Protein AF-S4PK79-F1 (afdb_monomer_lite)

Organism: NCBI:txid116150

Foldseek 3Di:
DPDDDDDDDPKDKQFAQLDDEDDDPVCVPPCSRPPRDCVPVVPDPSFDDDPDQLDPDGGMHMRVNVVVCCCPPVVDDD

Structure (mmCIF, N/CA/C/O backbone):
data_AF-S4PK79-F1
#
_entry.id   AF-S4PK79-F1
#
loop_
_atom_site.group_PDB
_atom_site.id
_atom_site.type_symbol
_atom_site.label_atom_id
_atom_site.label_alt_id
_atom_site.label_comp_id
_atom_site.label_asym_id
_atom_site.label_entity_id
_atom_site.label_seq_id
_atom_site.pdbx_PDB_ins_code
_atom_site.Cartn_x
_atom_site.Cartn_y
_atom_site.Cartn_z
_atom_site.occupancy
_atom_site.B_iso_or_equiv
_atom_site.auth_seq_id
_atom_site.auth_comp_id
_atom_site.auth_asym_id
_atom_site.auth_atom_id
_atom_site.pdbx_PDB_model_num
ATOM 1 N N . MET A 1 1 ? -25.898 -16.309 19.129 1.00 54.28 1 MET A N 1
ATOM 2 C CA . MET A 1 1 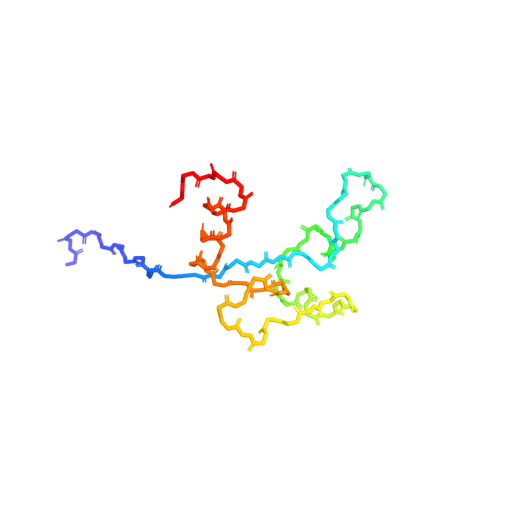? -25.061 -15.748 18.042 1.00 54.28 1 MET A CA 1
ATOM 3 C C . MET A 1 1 ? -25.830 -14.710 17.210 1.00 54.28 1 MET A C 1
ATOM 5 O O . MET A 1 1 ? -25.794 -14.745 15.994 1.00 54.28 1 MET A O 1
ATOM 9 N N . HIS A 1 2 ? -26.504 -13.745 17.841 1.00 65.69 2 HIS A N 1
ATOM 10 C CA . HIS A 1 2 ? -27.220 -12.676 17.130 1.00 65.69 2 HIS A CA 1
ATOM 11 C C . HIS A 1 2 ? -27.110 -11.428 18.010 1.00 65.69 2 HIS A C 1
ATOM 13 O O . HIS A 1 2 ? -27.522 -11.530 19.167 1.00 65.69 2 HIS A O 1
ATOM 19 N N . PRO A 1 3 ? -26.480 -10.315 17.588 1.00 86.81 3 PRO A N 1
ATOM 20 C CA . PRO A 1 3 ? -26.225 -9.841 16.216 1.00 86.81 3 PRO A CA 1
ATOM 21 C C . PRO A 1 3 ? -24.839 -10.194 15.630 1.00 86.81 3 PRO A C 1
ATOM 23 O O . PRO A 1 3 ? -23.948 -10.655 16.348 1.00 86.81 3 PRO A O 1
ATOM 26 N N . LEU A 1 4 ? -24.667 -9.939 14.322 1.00 91.50 4 LEU A N 1
ATOM 27 C CA . LEU A 1 4 ? -23.369 -9.923 13.633 1.00 91.50 4 LEU A CA 1
ATOM 28 C C . LEU A 1 4 ? -22.430 -8.932 14.334 1.00 91.50 4 LEU A C 1
ATOM 30 O O . LEU A 1 4 ? -22.802 -7.786 14.577 1.00 91.50 4 LEU A O 1
ATOM 34 N N . ARG A 1 5 ? -21.209 -9.372 14.642 1.00 94.06 5 ARG A N 1
ATOM 35 C CA . ARG A 1 5 ? -20.150 -8.516 15.182 1.00 94.06 5 ARG A CA 1
ATOM 36 C C . ARG A 1 5 ? -18.959 -8.564 14.243 1.00 94.06 5 ARG A C 1
ATOM 38 O O . ARG A 1 5 ? -18.453 -9.646 13.959 1.00 94.06 5 ARG A O 1
ATOM 45 N N . ILE A 1 6 ? -18.534 -7.396 13.780 1.00 94.12 6 ILE A N 1
ATOM 46 C CA . ILE A 1 6 ? -17.340 -7.225 12.955 1.00 94.12 6 ILE A CA 1
ATOM 47 C C . ILE A 1 6 ? -16.319 -6.493 13.813 1.00 94.12 6 ILE A C 1
ATOM 49 O O . ILE A 1 6 ? -16.616 -5.441 14.376 1.00 94.12 6 ILE A O 1
ATOM 53 N N . TYR A 1 7 ? -15.126 -7.065 13.916 1.00 94.25 7 TYR A N 1
ATOM 54 C CA . TYR A 1 7 ? -13.996 -6.438 14.579 1.00 94.25 7 TYR A CA 1
ATOM 55 C C . TYR A 1 7 ? -13.002 -6.024 13.507 1.00 94.25 7 TYR A C 1
ATOM 57 O O . TYR A 1 7 ? -12.590 -6.847 12.691 1.00 94.25 7 TYR A O 1
ATOM 65 N N . LEU A 1 8 ? -12.630 -4.751 13.517 1.00 94.38 8 LEU A N 1
ATOM 66 C CA . LEU A 1 8 ? -11.554 -4.232 12.694 1.00 94.38 8 LEU A CA 1
ATOM 67 C C . LEU A 1 8 ? -10.346 -4.017 13.596 1.00 94.38 8 LEU A C 1
ATOM 69 O O . LEU A 1 8 ? -10.450 -3.374 14.644 1.00 94.38 8 LEU A O 1
ATOM 73 N N . TYR A 1 9 ? -9.209 -4.584 13.210 1.00 94.62 9 TYR A N 1
ATOM 74 C CA . TYR A 1 9 ? -7.969 -4.277 13.899 1.00 94.62 9 TYR A CA 1
ATOM 75 C C . TYR A 1 9 ? -7.592 -2.814 13.640 1.00 94.62 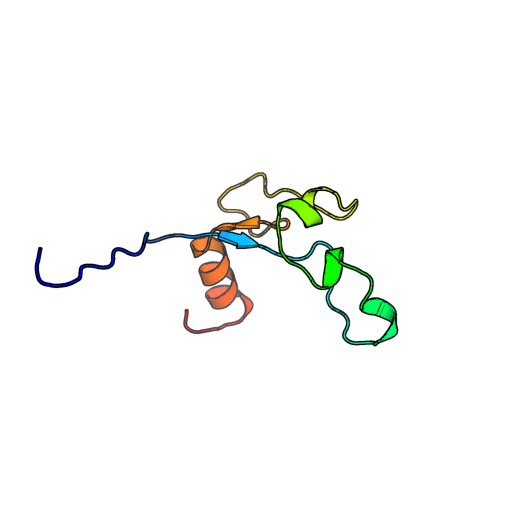9 TYR A C 1
ATOM 77 O O . TYR A 1 9 ? -7.825 -2.295 12.553 1.00 94.62 9 TYR A O 1
ATOM 85 N N . LYS A 1 10 ? -7.038 -2.140 14.654 1.00 90.12 10 LYS A N 1
ATOM 86 C CA . LYS A 1 10 ? -6.759 -0.693 14.601 1.00 90.12 10 LYS A CA 1
ATOM 87 C C . LYS A 1 10 ? -5.661 -0.307 13.609 1.00 90.12 10 LYS A C 1
ATOM 89 O O . LYS A 1 10 ? -5.494 0.874 13.335 1.00 90.12 10 LYS A O 1
ATOM 94 N N . ASP A 1 11 ? -4.896 -1.278 13.132 1.00 91.50 11 ASP A N 1
ATOM 95 C CA . ASP A 1 11 ? -3.804 -1.063 12.194 1.00 91.50 11 ASP A CA 1
ATOM 96 C C . ASP A 1 11 ? -3.904 -2.050 11.026 1.00 91.50 11 ASP A C 1
ATOM 98 O O . ASP A 1 11 ? -4.684 -3.006 11.039 1.00 91.50 11 ASP A O 1
ATOM 102 N N . GLY A 1 12 ? -3.1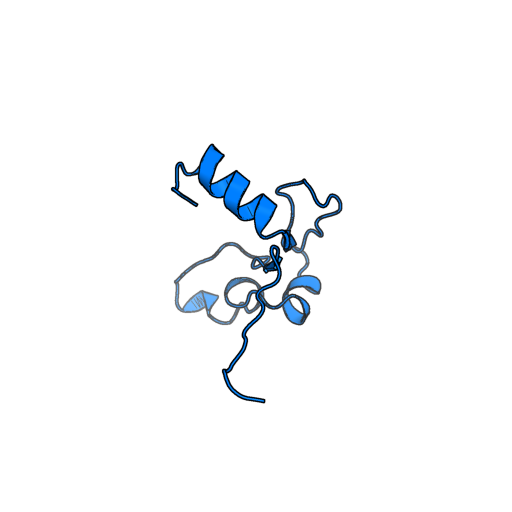14 -1.804 9.996 1.00 92.50 12 GLY A N 1
ATOM 103 C CA . GLY A 1 12 ? -3.069 -2.603 8.790 1.00 92.50 12 GLY A CA 1
ATOM 104 C C . GLY A 1 12 ? -1.739 -2.444 8.078 1.00 92.50 12 GLY A C 1
ATOM 105 O O . GLY A 1 12 ? -0.758 -1.960 8.635 1.00 92.50 12 GLY A O 1
ATOM 106 N N . LEU A 1 13 ? -1.709 -2.871 6.820 1.00 93.31 13 LEU A N 1
ATOM 107 C CA . LEU A 1 13 ? -0.530 -2.747 5.976 1.00 93.31 13 LEU A CA 1
ATOM 108 C C . LEU A 1 13 ? -0.900 -2.057 4.670 1.00 93.31 13 LEU A C 1
ATOM 110 O O . LEU A 1 13 ? -1.777 -2.527 3.942 1.00 93.31 13 LEU A O 1
ATOM 114 N N . ALA A 1 14 ? -0.166 -1.000 4.348 1.00 94.00 14 ALA A N 1
ATOM 115 C CA . ALA A 1 14 ? -0.112 -0.435 3.013 1.00 94.00 14 ALA A CA 1
ATOM 116 C C . ALA A 1 14 ? 1.031 -1.108 2.239 1.00 94.00 14 ALA A C 1
ATOM 118 O O . ALA A 1 14 ? 2.152 -1.232 2.736 1.00 94.00 14 ALA A O 1
ATOM 119 N N . ARG A 1 15 ? 0.742 -1.596 1.029 1.00 95.00 15 ARG A N 1
ATOM 120 C CA . ARG A 1 15 ? 1.722 -2.262 0.158 1.00 95.00 15 ARG A CA 1
ATOM 121 C C . ARG A 1 15 ? 1.849 -1.479 -1.134 1.00 95.00 15 ARG A C 1
ATOM 123 O O . ARG A 1 15 ? 0.836 -1.210 -1.778 1.00 95.00 15 ARG A O 1
ATOM 130 N N . PHE A 1 16 ? 3.080 -1.175 -1.515 1.00 95.31 16 PHE A N 1
ATOM 131 C CA . PHE A 1 16 ? 3.384 -0.369 -2.688 1.00 95.31 16 PHE A CA 1
ATOM 132 C C . PHE A 1 16 ? 4.033 -1.216 -3.782 1.00 95.31 16 PHE A C 1
ATOM 134 O O . PHE A 1 16 ? 4.698 -2.220 -3.514 1.00 95.31 16 PHE A O 1
ATOM 141 N N . ALA A 1 17 ? 3.801 -0.810 -5.027 1.00 96.38 17 ALA A N 1
ATOM 142 C CA . ALA A 1 17 ? 4.495 -1.338 -6.191 1.00 96.38 17 ALA A CA 1
ATOM 143 C C . ALA A 1 17 ? 5.965 -0.893 -6.160 1.00 96.38 17 ALA A C 1
ATOM 145 O O . ALA A 1 17 ? 6.259 0.218 -5.730 1.00 96.38 17 ALA A O 1
ATOM 146 N N . SER A 1 18 ? 6.876 -1.755 -6.608 1.00 95.06 18 SER A N 1
ATOM 147 C CA . SER A 1 18 ? 8.325 -1.478 -6.614 1.00 95.06 18 SER A CA 1
ATOM 148 C C . SER A 1 18 ? 8.803 -0.701 -7.839 1.00 95.06 18 SER A C 1
ATOM 150 O O . SER A 1 18 ? 9.966 -0.312 -7.927 1.00 95.06 18 SER A O 1
ATOM 152 N N . VAL A 1 19 ? 7.909 -0.477 -8.800 1.00 95.75 19 VAL A N 1
ATOM 153 C CA . VAL A 1 19 ? 8.137 0.367 -9.970 1.00 95.75 19 VAL A CA 1
ATOM 154 C C . VAL A 1 19 ? 7.107 1.490 -9.959 1.00 95.75 19 VAL A C 1
ATOM 156 O O . VAL A 1 19 ? 5.933 1.267 -9.655 1.00 95.75 19 VAL A O 1
ATOM 159 N N . LYS A 1 20 ? 7.554 2.709 -10.281 1.00 94.81 20 LYS A N 1
ATOM 160 C CA . LYS A 1 20 ? 6.688 3.888 -10.356 1.00 94.81 20 LYS A CA 1
ATOM 161 C C . LYS A 1 20 ? 5.588 3.666 -11.393 1.00 94.81 20 LYS A C 1
ATOM 163 O O . LYS A 1 20 ? 5.869 3.209 -12.495 1.00 94.81 20 LYS A O 1
ATOM 168 N N . TYR A 1 21 ? 4.360 4.015 -11.025 1.00 95.62 21 TYR A N 1
ATOM 169 C CA . TYR A 1 21 ? 3.195 3.857 -11.887 1.00 95.62 21 TYR A CA 1
ATOM 170 C C . TYR A 1 21 ? 3.300 4.673 -13.185 1.00 95.62 21 TYR A C 1
ATOM 172 O O . TYR A 1 21 ? 3.796 5.802 -13.173 1.00 95.62 21 TYR A O 1
ATOM 180 N N . ASN A 1 22 ? 2.799 4.076 -14.265 1.00 94.62 22 ASN A N 1
ATOM 181 C CA . ASN A 1 22 ? 2.805 4.553 -15.642 1.00 94.62 22 ASN A CA 1
ATOM 182 C C . ASN A 1 22 ? 1.560 3.972 -16.346 1.00 94.62 22 ASN A C 1
ATOM 184 O O . ASN A 1 22 ? 1.245 2.803 -16.107 1.00 94.62 22 ASN A O 1
ATOM 188 N N . ASP A 1 23 ? 0.826 4.743 -17.150 1.00 94.19 23 ASP A N 1
ATOM 189 C CA . ASP A 1 23 ? -0.468 4.321 -17.723 1.00 94.19 23 ASP A CA 1
ATOM 190 C C . ASP A 1 23 ? -0.414 3.958 -19.217 1.00 94.19 23 ASP A C 1
ATOM 192 O O . ASP A 1 23 ? -1.416 3.539 -19.803 1.00 94.19 23 ASP A O 1
ATOM 196 N N . GLU A 1 24 ? 0.762 4.035 -19.834 1.00 96.12 24 GLU A N 1
ATOM 197 C CA . GLU A 1 24 ? 0.981 3.649 -21.217 1.00 96.12 24 GLU A CA 1
ATOM 198 C C . GLU A 1 24 ? 0.713 2.154 -21.430 1.00 96.12 24 GLU A C 1
ATOM 200 O O . GLU A 1 24 ? 1.153 1.276 -20.686 1.00 96.12 24 GLU A O 1
ATOM 205 N N . LEU A 1 25 ? 0.061 1.832 -22.548 1.00 93.81 25 LEU A N 1
ATOM 206 C CA . LEU A 1 25 ? -0.250 0.446 -22.917 1.00 93.81 25 LEU A CA 1
ATOM 207 C C . LEU A 1 25 ? 0.999 -0.448 -23.019 1.00 93.81 25 LEU A C 1
ATOM 209 O O . LEU A 1 25 ? 0.911 -1.666 -22.871 1.00 93.81 25 LEU A O 1
ATOM 213 N N . THR A 1 26 ? 2.166 0.148 -23.262 1.00 94.56 26 THR A N 1
ATOM 214 C CA . THR A 1 26 ? 3.452 -0.550 -23.344 1.00 94.56 26 THR A CA 1
ATOM 215 C C . THR A 1 26 ? 3.950 -1.046 -21.985 1.00 94.56 26 THR A C 1
ATOM 217 O O . THR A 1 26 ? 4.685 -2.035 -21.956 1.00 94.56 26 THR A O 1
ATOM 220 N N . SER A 1 27 ? 3.543 -0.428 -20.868 1.00 93.44 27 SER A N 1
ATOM 221 C CA . SER A 1 27 ? 3.959 -0.837 -19.519 1.00 93.44 27 SER A CA 1
ATOM 222 C C . SER A 1 27 ? 3.056 -1.887 -18.874 1.00 93.44 27 SER A C 1
ATOM 224 O O . SER A 1 27 ? 3.458 -2.468 -17.871 1.00 93.44 27 SER A O 1
ATOM 226 N N . LEU A 1 28 ? 1.912 -2.236 -19.480 1.00 94.12 28 LEU A N 1
ATOM 227 C CA . LEU A 1 28 ? 0.927 -3.176 -18.911 1.00 94.12 28 LEU A CA 1
ATOM 228 C C . LEU A 1 28 ? 1.495 -4.551 -18.518 1.00 94.12 28 LEU A C 1
ATOM 230 O O . LEU A 1 28 ? 0.963 -5.215 -17.627 1.00 94.12 28 LEU A O 1
ATOM 234 N N . ASN A 1 29 ? 2.575 -4.990 -19.168 1.00 94.69 29 ASN A N 1
ATOM 235 C CA . ASN A 1 29 ? 3.229 -6.263 -18.861 1.00 94.69 29 ASN A CA 1
ATOM 236 C C . ASN A 1 29 ? 4.133 -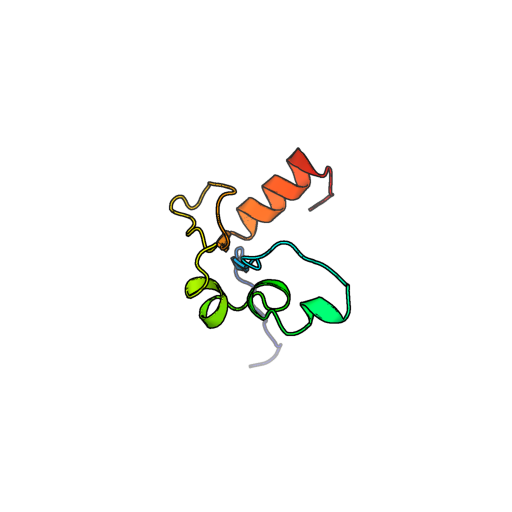6.202 -17.614 1.00 94.69 29 ASN A C 1
ATOM 238 O O . ASN A 1 29 ? 4.537 -7.252 -17.101 1.00 94.69 29 ASN A O 1
ATOM 242 N N . ASP A 1 30 ? 4.454 -5.008 -17.104 1.00 95.31 30 ASP A N 1
ATOM 243 C CA . ASP A 1 30 ? 5.258 -4.840 -15.897 1.00 95.31 30 ASP A CA 1
ATOM 244 C C . ASP A 1 30 ? 4.417 -5.062 -14.632 1.00 95.31 30 ASP A C 1
ATOM 246 O O . ASP A 1 30 ? 3.776 -4.177 -14.057 1.00 95.31 30 ASP A O 1
ATOM 250 N N . ARG A 1 31 ? 4.458 -6.302 -14.149 1.00 95.44 31 ARG A N 1
ATOM 251 C CA . ARG A 1 31 ? 3.752 -6.709 -12.931 1.00 95.44 31 ARG A CA 1
ATOM 252 C C . ARG A 1 31 ? 4.284 -6.040 -11.661 1.00 95.44 31 ARG A C 1
ATOM 254 O O . ARG A 1 31 ? 3.554 -6.014 -10.675 1.00 95.44 31 ARG A O 1
ATOM 261 N N . TYR A 1 32 ? 5.516 -5.528 -11.654 1.00 96.31 32 TYR A N 1
ATOM 262 C CA . TYR A 1 32 ? 6.083 -4.827 -10.496 1.00 96.31 32 TYR A CA 1
ATOM 263 C C . TYR A 1 32 ? 5.586 -3.384 -10.373 1.00 96.31 32 TYR A C 1
ATOM 265 O O . TYR A 1 32 ? 5.781 -2.765 -9.328 1.00 96.31 32 TYR A O 1
ATOM 273 N N . MET A 1 33 ? 4.938 -2.874 -11.421 1.00 96.38 33 MET A N 1
ATOM 274 C CA . MET A 1 33 ? 4.290 -1.568 -11.467 1.00 96.38 33 MET A CA 1
ATOM 275 C C . MET A 1 33 ? 2.797 -1.668 -11.144 1.00 96.38 33 MET A C 1
ATOM 277 O O . MET A 1 33 ? 2.270 -0.910 -10.334 1.00 96.38 33 MET A O 1
ATOM 281 N N . HIS A 1 34 ? 2.107 -2.619 -11.775 1.00 96.31 34 HIS A N 1
ATOM 282 C CA . HIS A 1 34 ? 0.644 -2.670 -11.741 1.00 96.31 34 HIS A CA 1
ATOM 283 C C . HIS A 1 34 ? 0.066 -3.501 -10.591 1.00 96.31 34 HIS A C 1
ATOM 285 O O . HIS A 1 34 ? -1.118 -3.384 -10.280 1.00 96.31 34 HIS A O 1
ATOM 291 N N . LEU A 1 35 ? 0.877 -4.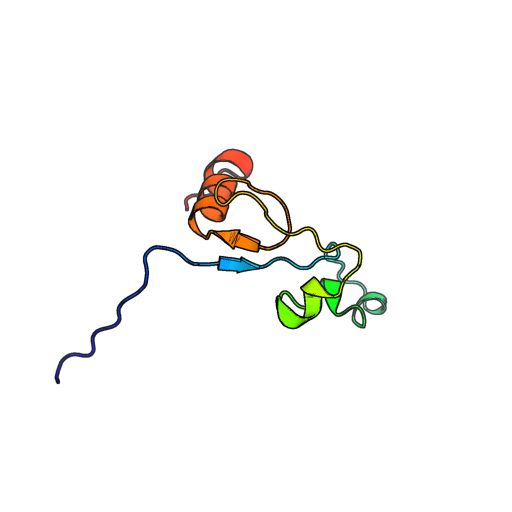342 -9.943 1.00 96.75 35 LEU A N 1
ATOM 292 C CA . LEU A 1 35 ? 0.447 -5.163 -8.813 1.00 96.75 35 LEU A CA 1
ATOM 293 C C . LEU A 1 35 ? 1.185 -4.726 -7.550 1.00 96.75 35 LEU A C 1
ATOM 295 O O . LEU A 1 35 ? 2.394 -4.527 -7.574 1.00 96.75 35 LEU A O 1
ATOM 299 N N . THR A 1 36 ? 0.482 -4.655 -6.419 1.00 96.81 36 THR A N 1
ATOM 300 C CA . THR A 1 36 ? 1.061 -4.308 -5.103 1.00 96.81 36 THR A CA 1
ATOM 301 C C . THR A 1 36 ? 1.251 -5.526 -4.194 1.00 96.81 36 THR A C 1
ATOM 303 O O . THR A 1 36 ? 1.618 -5.411 -3.023 1.00 96.81 36 THR A O 1
ATOM 306 N N . ASN A 1 37 ? 1.010 -6.739 -4.704 1.00 97.12 37 ASN A N 1
ATOM 307 C CA . ASN A 1 37 ? 1.191 -7.967 -3.937 1.00 97.12 37 ASN A CA 1
ATOM 308 C C . ASN A 1 37 ? 2.648 -8.094 -3.471 1.00 97.12 37 ASN A C 1
ATOM 310 O O . ASN A 1 37 ? 3.574 -8.080 -4.284 1.00 97.12 37 ASN A O 1
ATOM 314 N N . TYR A 1 38 ? 2.846 -8.304 -2.169 1.00 93.25 38 TYR A N 1
ATOM 315 C CA . TYR A 1 38 ? 4.177 -8.526 -1.597 1.00 93.25 38 TYR A CA 1
ATOM 316 C C . TYR A 1 38 ? 4.880 -9.745 -2.213 1.00 93.25 38 TYR A C 1
ATOM 318 O O . TYR A 1 38 ? 6.069 -9.689 -2.507 1.00 93.25 38 TYR A O 1
ATOM 326 N N . SER A 1 39 ? 4.140 -10.834 -2.459 1.00 94.50 39 SER A N 1
ATOM 327 C CA . SER A 1 39 ? 4.677 -12.063 -3.063 1.00 94.50 39 SER A CA 1
ATOM 328 C C . SER A 1 39 ? 5.307 -11.841 -4.440 1.00 94.50 39 SER A C 1
ATOM 330 O O . SER A 1 39 ? 6.201 -12.596 -4.814 1.00 94.50 39 SER A O 1
ATOM 332 N N . ILE A 1 40 ? 4.857 -10.811 -5.160 1.00 94.94 40 ILE A N 1
ATOM 333 C CA . ILE A 1 40 ? 5.377 -10.407 -6.464 1.00 94.94 40 ILE A CA 1
ATOM 334 C C . ILE A 1 40 ? 6.499 -9.391 -6.256 1.00 94.94 40 ILE A C 1
ATOM 336 O O . ILE A 1 40 ? 7.637 -9.657 -6.625 1.00 94.94 40 ILE A O 1
ATOM 340 N N . ASN A 1 41 ? 6.215 -8.266 -5.596 1.00 95.25 41 ASN A N 1
ATOM 341 C CA . ASN A 1 41 ? 7.161 -7.153 -5.508 1.00 95.25 41 ASN A CA 1
ATOM 342 C C . ASN A 1 41 ? 8.445 -7.484 -4.759 1.00 95.25 41 ASN A C 1
ATOM 344 O O . ASN A 1 41 ? 9.482 -6.973 -5.151 1.00 95.25 41 ASN A O 1
ATOM 348 N N . ARG A 1 42 ? 8.435 -8.393 -3.776 1.00 92.50 42 ARG A N 1
ATOM 349 C CA . ARG A 1 42 ? 9.668 -8.810 -3.082 1.00 92.50 42 ARG A CA 1
ATOM 350 C C . ARG A 1 42 ? 10.743 -9.399 -4.010 1.00 92.50 42 ARG A C 1
ATOM 352 O O . ARG A 1 42 ? 11.882 -9.535 -3.590 1.00 92.50 42 ARG A O 1
ATOM 359 N N . LEU A 1 43 ? 10.363 -9.829 -5.219 1.00 93.44 43 LEU A N 1
ATOM 360 C CA . LEU A 1 43 ? 11.266 -10.394 -6.228 1.00 93.44 43 LEU A CA 1
ATOM 361 C C . LEU A 1 43 ? 11.837 -9.327 -7.178 1.00 93.44 43 LEU A C 1
ATOM 363 O O . LEU A 1 43 ? 12.715 -9.630 -7.984 1.00 93.44 43 LEU A O 1
ATOM 367 N N . SER A 1 44 ? 11.335 -8.093 -7.111 1.00 93.44 44 SER A N 1
ATOM 368 C CA . SER A 1 44 ? 11.837 -6.973 -7.900 1.00 93.44 44 SER A CA 1
ATOM 369 C C . SER A 1 44 ? 13.193 -6.512 -7.381 1.00 93.44 44 SER A C 1
ATOM 371 O O . SER A 1 44 ? 13.414 -6.428 -6.174 1.00 93.44 44 SER A O 1
ATOM 373 N N . LYS A 1 45 ? 14.083 -6.120 -8.295 1.00 91.56 45 LYS A N 1
ATOM 374 C CA . LYS A 1 45 ? 15.371 -5.501 -7.938 1.00 91.56 45 LYS A CA 1
ATOM 375 C C . LYS A 1 45 ? 15.203 -4.131 -7.276 1.00 91.56 45 LYS A C 1
ATOM 377 O O . LYS A 1 45 ? 16.099 -3.693 -6.569 1.00 91.56 45 LYS A O 1
ATOM 382 N N . ASN A 1 46 ? 14.063 -3.483 -7.503 1.00 91.69 46 ASN A N 1
ATOM 383 C CA . ASN A 1 46 ? 13.746 -2.165 -6.960 1.00 91.69 46 ASN A CA 1
ATOM 384 C C . ASN A 1 46 ? 13.006 -2.256 -5.617 1.00 91.69 46 ASN A C 1
ATOM 386 O O . ASN A 1 46 ? 12.598 -1.239 -5.063 1.00 91.69 46 ASN A O 1
ATOM 390 N N . TYR A 1 47 ? 12.777 -3.464 -5.094 1.00 91.44 47 TYR A N 1
ATOM 391 C CA . TYR A 1 47 ? 12.096 -3.625 -3.821 1.00 91.44 47 TYR A CA 1
ATOM 392 C C . TYR A 1 47 ? 13.014 -3.276 -2.655 1.00 91.44 47 TYR A C 1
ATOM 394 O O . TYR A 1 47 ? 13.966 -3.989 -2.347 1.00 91.44 47 TYR A O 1
ATOM 402 N N . THR A 1 48 ? 12.651 -2.215 -1.952 1.00 90.12 48 THR A N 1
ATOM 403 C CA . THR A 1 48 ? 13.234 -1.849 -0.662 1.00 90.12 48 THR A CA 1
ATOM 404 C C . THR A 1 48 ? 12.323 -2.334 0.473 1.00 90.12 48 THR A C 1
ATOM 406 O O . THR A 1 48 ? 11.142 -1.947 0.496 1.00 90.12 48 THR A O 1
ATOM 409 N N . PRO A 1 49 ? 12.808 -3.200 1.386 1.00 82.19 49 PRO A N 1
ATOM 410 C CA . PRO A 1 49 ? 12.095 -3.524 2.615 1.00 82.19 49 PRO A CA 1
ATOM 411 C C . PRO A 1 49 ? 12.029 -2.295 3.524 1.00 82.19 49 PRO A C 1
ATOM 413 O O . PRO A 1 49 ? 12.908 -1.441 3.487 1.00 82.19 49 PRO A O 1
ATOM 416 N N . ASN A 1 50 ? 10.976 -2.215 4.332 1.00 79.88 50 ASN A N 1
ATOM 417 C CA . ASN A 1 50 ? 10.944 -1.260 5.428 1.00 79.88 50 ASN A CA 1
ATOM 418 C C . ASN A 1 50 ? 11.560 -1.930 6.662 1.00 79.88 50 ASN A C 1
ATOM 420 O O . ASN A 1 50 ? 11.010 -2.930 7.136 1.00 79.88 50 ASN A O 1
ATOM 424 N N . GLU A 1 51 ? 12.700 -1.420 7.122 1.00 74.94 51 GLU A N 1
ATOM 425 C CA . GLU A 1 51 ? 13.443 -1.953 8.273 1.00 74.94 51 GLU A CA 1
ATOM 426 C C . GLU A 1 51 ? 12.981 -1.328 9.605 1.00 74.94 51 GLU A C 1
ATOM 428 O O . GLU A 1 51 ? 13.213 -1.903 10.666 1.00 74.94 51 GLU A O 1
ATOM 433 N N . ASP A 1 52 ? 12.267 -0.195 9.562 1.00 76.25 52 ASP A N 1
ATOM 434 C CA . ASP A 1 52 ? 11.729 0.497 10.736 1.00 76.25 52 ASP A CA 1
ATOM 435 C C . ASP A 1 52 ? 10.208 0.667 10.610 1.00 76.25 52 ASP A C 1
ATOM 437 O O . ASP A 1 52 ? 9.682 1.242 9.661 1.00 76.25 52 ASP A O 1
ATOM 441 N N . PHE A 1 53 ? 9.475 0.175 11.608 1.00 67.00 53 PHE A N 1
ATOM 442 C CA . PHE A 1 53 ? 8.014 0.247 11.668 1.00 67.00 53 PHE A CA 1
ATOM 443 C C . PHE A 1 53 ? 7.469 1.684 11.580 1.00 67.00 53 PHE A C 1
ATOM 445 O O . PHE A 1 53 ? 6.361 1.899 11.086 1.00 67.00 53 PHE A O 1
ATOM 452 N N . SER A 1 54 ? 8.244 2.657 12.061 1.00 71.06 54 SER A N 1
ATOM 453 C CA . SER A 1 54 ? 7.896 4.077 12.080 1.00 71.06 54 SER A CA 1
ATOM 454 C C . SER A 1 54 ? 8.365 4.841 10.839 1.00 71.06 54 SER A C 1
ATOM 456 O O . SER A 1 54 ? 7.898 5.954 10.595 1.00 71.06 54 SER A O 1
ATOM 458 N N . ALA A 1 55 ? 9.232 4.241 10.020 1.00 73.81 55 ALA A N 1
ATOM 459 C CA . ALA A 1 55 ? 9.749 4.885 8.825 1.00 73.81 55 ALA A CA 1
ATOM 460 C C . ALA A 1 55 ? 8.736 4.839 7.674 1.00 73.81 55 ALA A C 1
ATOM 462 O O . ALA A 1 55 ? 8.084 3.822 7.413 1.00 73.81 55 ALA A O 1
ATOM 463 N N . CYS A 1 56 ? 8.656 5.947 6.938 1.00 75.25 56 CYS A N 1
ATOM 464 C CA . CYS A 1 56 ? 7.943 6.054 5.663 1.00 75.25 56 CYS A CA 1
ATOM 465 C C . CYS A 1 56 ? 8.850 5.603 4.506 1.00 75.25 56 CYS A C 1
ATOM 467 O O . CYS A 1 56 ? 8.988 6.300 3.502 1.00 75.25 56 CYS A O 1
ATOM 469 N N . GLU A 1 57 ? 9.525 4.465 4.663 1.00 78.00 57 GLU A N 1
ATOM 470 C CA . GLU A 1 57 ? 10.520 3.981 3.708 1.00 78.00 57 GLU A CA 1
ATOM 471 C C . GLU A 1 57 ? 10.139 2.611 3.141 1.00 78.00 57 GLU A C 1
ATOM 473 O O . GLU A 1 57 ? 9.441 1.802 3.754 1.00 78.00 57 GLU A O 1
ATOM 478 N N . GLY A 1 58 ? 10.562 2.357 1.905 1.00 87.12 58 GLY A N 1
ATOM 479 C CA . GLY A 1 58 ? 10.314 1.094 1.218 1.00 87.12 58 GLY A CA 1
ATOM 480 C C . GLY A 1 58 ? 8.853 0.835 0.838 1.00 87.12 58 GLY A C 1
ATOM 481 O O . GLY A 1 58 ? 8.027 1.739 0.756 1.00 87.12 58 GLY A O 1
ATOM 482 N N . HIS A 1 59 ? 8.540 -0.431 0.552 1.00 90.88 59 HIS A N 1
ATOM 483 C CA . HIS A 1 59 ? 7.305 -0.818 -0.154 1.00 90.88 59 HIS A CA 1
ATOM 484 C C . HIS A 1 59 ? 6.239 -1.478 0.730 1.00 90.88 59 HIS A C 1
ATOM 486 O O . HIS A 1 59 ? 5.270 -2.063 0.234 1.00 90.88 59 HIS A O 1
ATOM 492 N N . LYS A 1 60 ? 6.415 -1.415 2.051 1.00 91.69 60 LYS A N 1
ATOM 493 C CA . LYS A 1 60 ? 5.477 -1.971 3.027 1.00 91.69 60 LYS A CA 1
ATOM 494 C C . LYS A 1 60 ? 5.428 -1.068 4.252 1.00 91.69 60 LYS A C 1
ATOM 496 O O . LYS A 1 60 ? 6.359 -1.081 5.053 1.00 91.69 60 LYS A O 1
ATOM 501 N N . TRP A 1 61 ? 4.348 -0.315 4.402 1.00 92.62 61 TRP A N 1
ATOM 502 C CA . TRP A 1 61 ? 4.135 0.568 5.548 1.00 92.62 61 TRP A CA 1
ATOM 503 C C . TRP A 1 61 ? 3.018 0.038 6.434 1.00 92.62 61 TRP A C 1
ATOM 505 O O . TRP A 1 61 ? 2.163 -0.739 5.997 1.00 92.62 61 TRP A O 1
ATOM 515 N N . THR A 1 62 ? 3.021 0.481 7.683 1.00 92.25 62 THR A N 1
ATOM 516 C CA . THR A 1 62 ? 1.866 0.353 8.571 1.00 92.25 62 THR A CA 1
ATOM 517 C C . THR A 1 62 ? 0.785 1.325 8.102 1.00 92.25 62 THR A C 1
ATOM 519 O O . THR A 1 62 ? 1.077 2.324 7.431 1.00 92.25 62 THR A O 1
ATOM 522 N N . LEU A 1 63 ? -0.477 1.040 8.417 1.00 92.56 63 LEU A N 1
ATOM 523 C CA . LEU A 1 63 ? -1.565 1.935 8.029 1.00 92.56 63 LEU A CA 1
ATOM 524 C C . LEU A 1 63 ? -1.475 3.265 8.793 1.00 92.56 63 LEU A C 1
ATOM 526 O O . LEU A 1 63 ? -1.749 4.319 8.227 1.00 92.56 63 LEU A O 1
ATOM 530 N N . GLN A 1 64 ? -1.015 3.222 10.045 1.00 91.56 64 GLN A N 1
ATOM 531 C CA . GLN A 1 64 ? -0.752 4.414 10.855 1.00 91.56 64 GLN A CA 1
ATOM 532 C C . GLN A 1 64 ? 0.296 5.333 10.218 1.00 91.56 64 GLN A C 1
ATOM 534 O O . GLN A 1 64 ? 0.061 6.534 10.103 1.00 91.56 64 GLN A O 1
ATOM 539 N N . THR A 1 65 ? 1.416 4.773 9.753 1.00 91.56 65 THR A N 1
ATOM 540 C CA . THR A 1 65 ? 2.470 5.534 9.070 1.00 91.56 65 THR A CA 1
ATOM 541 C C . THR A 1 65 ? 1.944 6.164 7.778 1.00 91.56 65 THR A C 1
ATOM 543 O O . THR A 1 65 ? 2.228 7.328 7.508 1.00 91.56 65 THR A O 1
ATOM 546 N N . LEU A 1 66 ? 1.108 5.447 7.012 1.00 93.12 66 LEU A N 1
ATOM 547 C CA . LEU A 1 66 ? 0.461 6.013 5.823 1.00 93.12 66 LEU A CA 1
ATOM 548 C C . LEU A 1 66 ? -0.444 7.205 6.167 1.00 93.12 66 LEU A C 1
ATOM 550 O O . LEU A 1 66 ? -0.357 8.237 5.508 1.00 93.12 66 LEU A O 1
ATOM 554 N N . PHE A 1 67 ? -1.310 7.084 7.175 1.00 93.06 67 PHE A N 1
ATOM 555 C CA . PHE A 1 67 ? -2.186 8.192 7.568 1.00 93.06 67 PHE A CA 1
ATOM 556 C C . PHE A 1 67 ? -1.393 9.387 8.094 1.00 93.06 67 PHE A C 1
ATOM 558 O O . PHE A 1 67 ? -1.676 10.521 7.719 1.00 93.06 67 PHE A O 1
ATOM 565 N N . GLN A 1 68 ? -0.334 9.148 8.870 1.00 92.19 68 GLN A N 1
ATOM 566 C CA . GLN A 1 68 ? 0.558 10.219 9.305 1.00 92.19 68 GLN A CA 1
ATOM 567 C C . GLN A 1 68 ? 1.203 10.940 8.111 1.00 92.19 68 GLN A C 1
ATOM 569 O O . GLN A 1 68 ? 1.208 12.170 8.077 1.00 92.19 68 GLN A O 1
ATOM 574 N N . TYR A 1 69 ? 1.689 10.191 7.116 1.00 91.69 69 TYR A N 1
ATOM 575 C CA . TYR A 1 69 ? 2.236 10.752 5.880 1.00 91.69 69 TYR A CA 1
ATOM 576 C C . TYR A 1 69 ? 1.197 11.589 5.121 1.00 91.69 69 TYR A C 1
ATOM 578 O O . TYR A 1 69 ? 1.473 12.721 4.736 1.00 91.69 69 TYR A O 1
ATOM 586 N N . LEU A 1 70 ? -0.021 11.075 4.938 1.00 93.88 70 LEU A N 1
ATOM 587 C CA . LEU A 1 70 ? -1.086 11.786 4.225 1.00 93.88 70 LEU A CA 1
ATOM 588 C C . LEU A 1 70 ? -1.510 13.076 4.939 1.00 93.88 70 LEU A C 1
ATOM 590 O O . LEU A 1 70 ? -1.710 14.102 4.288 1.00 93.88 70 LEU A O 1
ATOM 594 N N . LYS A 1 71 ? -1.588 13.044 6.269 1.00 93.19 71 LYS A N 1
ATOM 595 C CA . LYS A 1 71 ? -1.923 14.209 7.085 1.00 93.19 71 LYS A CA 1
ATOM 596 C C . LYS A 1 71 ? -0.840 15.285 7.041 1.00 93.19 71 LYS A C 1
ATOM 598 O O . LYS A 1 71 ? -1.162 16.462 6.908 1.00 93.19 71 LYS A O 1
ATOM 603 N N . THR A 1 72 ? 0.429 14.899 7.170 1.00 92.12 72 THR A N 1
ATOM 604 C CA . THR A 1 72 ? 1.546 15.853 7.263 1.00 92.12 72 THR A CA 1
ATOM 605 C C . THR A 1 72 ? 2.014 16.348 5.897 1.00 92.12 72 THR A C 1
ATOM 607 O O . THR A 1 72 ? 2.192 17.549 5.724 1.00 92.12 72 THR A O 1
ATOM 610 N N . GLU A 1 73 ? 2.178 15.453 4.922 1.00 91.50 73 GLU A N 1
ATOM 611 C CA . GLU A 1 73 ? 2.818 15.768 3.637 1.00 91.50 73 GLU A CA 1
ATOM 612 C C . GLU A 1 73 ? 1.810 16.103 2.531 1.00 91.50 73 GLU A C 1
ATOM 614 O O . GLU A 1 73 ? 2.131 16.844 1.606 1.00 91.50 73 GLU A O 1
ATOM 619 N N . GLN A 1 74 ? 0.594 15.549 2.598 1.00 88.06 74 GLN A N 1
ATOM 620 C CA . GLN A 1 74 ? -0.440 15.731 1.567 1.00 88.06 74 GLN A CA 1
ATOM 621 C C . GLN A 1 74 ? -1.643 16.556 2.056 1.00 88.06 74 GLN A C 1
ATOM 623 O O . GLN A 1 74 ? -2.551 16.825 1.272 1.00 88.06 74 GLN A O 1
ATOM 628 N N . ASN A 1 75 ? -1.644 16.977 3.330 1.00 90.31 75 ASN A N 1
ATOM 629 C CA . ASN A 1 75 ? -2.718 17.736 3.980 1.00 90.31 75 ASN A CA 1
ATOM 630 C C . ASN A 1 75 ? -4.116 17.110 3.778 1.00 90.31 75 ASN A C 1
ATOM 632 O O . ASN A 1 75 ? -5.104 17.807 3.538 1.00 90.31 75 ASN A O 1
ATOM 636 N N . VAL A 1 76 ? -4.183 15.778 3.831 1.00 92.56 76 VAL A N 1
ATOM 637 C CA . VAL A 1 76 ? -5.429 15.009 3.727 1.00 92.56 76 VAL A CA 1
ATOM 638 C C . VAL A 1 76 ? -5.996 14.785 5.129 1.00 92.56 76 VAL A C 1
ATOM 640 O O . VAL A 1 76 ? -5.257 14.441 6.050 1.00 92.56 76 VAL A O 1
ATOM 643 N N . ASP A 1 77 ? -7.309 14.954 5.289 1.00 87.88 77 ASP A N 1
ATOM 644 C CA . ASP A 1 77 ? -8.010 14.599 6.527 1.00 87.88 77 ASP A CA 1
ATOM 645 C C . ASP A 1 77 ? -8.182 13.073 6.597 1.00 87.88 77 ASP A C 1
ATOM 647 O O . ASP A 1 77 ? -9.044 12.497 5.927 1.00 87.88 77 ASP A O 1
ATOM 651 N N . THR A 1 78 ? -7.279 12.419 7.331 1.00 78.19 78 THR A N 1
ATOM 652 C CA . THR A 1 78 ? -7.213 10.962 7.539 1.00 78.19 78 THR A CA 1
ATOM 653 C C . THR A 1 78 ? -7.378 10.590 8.999 1.00 78.19 78 THR A C 1
ATOM 655 O O . THR A 1 78 ? -6.738 11.274 9.838 1.00 78.19 78 THR A O 1
#

Secondary structure (DSSP, 8-state):
--S------S--EEE--SS-----TTTTT-HHHH---HHHHTTSTT-----STT---TTEEEHHHHHHHHHHHS----

Radius of gyration: 15.92 Å; chains: 1; bounding box: 43×34×41 Å

pLDDT: mean 90.17, std 8.13, range [54.28, 97.12]

Sequence (78 aa):
MHPLRIYLYKDGLARFASVKYNDELTSLNDRYMHLTNYSINRLSKNYTPNEDFSACEG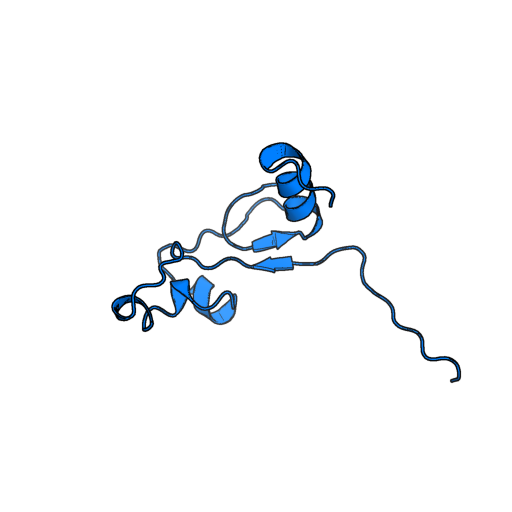HKWTLQTLFQYLKTEQNVDT

InterPro domains:
  IPR004344 Tubulin-tyrosine ligase/Tubulin polyglutamylase [PF03133] (2-72)
  IPR004344 Tubulin-tyrosine ligase/Tubulin polyglutamylase [PS51221] (1-78)